Protein AF-A0A7R9YIQ2-F1 (afdb_monomer_lite)

Organism: Diacronema lutheri (NCBI:txid2081491)

Secondary structure (DSSP, 8-state):
--SSTTTSSHHHHHHHHHHHHHHT-SSHHHHHHHHHHHHHHHHHT-S-HHHHHHHHHHHHHTTHHHHHHT---HHHHHHHHHHHHHHHHHHHHHHHHHHHHTT-----SS----SS-TTT-GGGB-TTSSSB-HHHHHHHHHHHHSPBPTTT--BTTTTS-TT-----S------

Sequence (175 aa):
AGERPELRGYPCSLWLLFHTLVANSGTAGEAANALRAVRGYVAHFFSCLVCRAHFLAMVQADKLESNLARGILREEAILWLWQRHNSVNIRLAAEQRAAAAAGAPVDVSHPKELFPSPRACGACLDETRTQWIVPSVLGFLAETYCSRESSDGHFRCARERASAVVAGPAIEPRG

Structure (mmCIF, N/CA/C/O backbone):
data_AF-A0A7R9YIQ2-F1
#
_entry.id   AF-A0A7R9YIQ2-F1
#
loop_
_atom_site.group_PDB
_atom_site.id
_atom_site.type_symbol
_atom_site.label_atom_id
_atom_site.label_alt_id
_atom_site.label_comp_id
_atom_site.label_asym_id
_atom_site.label_entity_id
_atom_site.label_seq_id
_atom_site.pdbx_PDB_ins_code
_atom_site.Cartn_x
_atom_site.Cartn_y
_atom_site.Cartn_z
_atom_site.occupancy
_atom_site.B_iso_or_equiv
_atom_site.auth_seq_id
_atom_site.auth_comp_id
_atom_site.auth_asym_id
_atom_site.auth_atom_id
_atom_site.pdbx_PDB_model_num
ATOM 1 N N . ALA A 1 1 ? -2.780 8.107 -17.000 1.00 44.38 1 ALA A N 1
ATOM 2 C CA . ALA A 1 1 ? -2.397 7.193 -18.099 1.00 44.38 1 ALA A CA 1
ATOM 3 C C . ALA A 1 1 ? -0.885 6.955 -18.059 1.00 44.38 1 ALA A C 1
ATOM 5 O O . ALA A 1 1 ? -0.196 7.746 -17.424 1.00 44.38 1 ALA A O 1
ATOM 6 N N . GLY A 1 2 ? -0.384 5.849 -18.616 1.00 49.19 2 GLY A N 1
ATOM 7 C CA . GLY A 1 2 ? 1.059 5.592 -18.776 1.00 49.19 2 GLY A CA 1
ATOM 8 C C . GLY A 1 2 ? 1.541 5.926 -20.171 1.00 49.19 2 GLY A C 1
ATOM 9 O O . GLY A 1 2 ? 0.711 6.041 -21.067 1.00 49.19 2 GLY A O 1
ATOM 10 N N . GLU A 1 3 ? 2.856 6.066 -20.340 1.00 48.06 3 GLU A N 1
ATOM 11 C CA . GLU A 1 3 ? 3.485 6.306 -21.648 1.00 48.06 3 GLU A CA 1
ATOM 12 C C . GLU A 1 3 ? 3.221 5.174 -22.646 1.00 48.06 3 GLU A C 1
ATOM 14 O O . GLU A 1 3 ? 3.150 5.425 -23.846 1.00 48.06 3 GLU A O 1
ATOM 19 N N . ARG A 1 4 ? 3.004 3.944 -22.159 1.00 51.22 4 ARG A N 1
ATOM 20 C CA . ARG A 1 4 ? 2.470 2.840 -22.964 1.00 51.22 4 ARG A CA 1
ATOM 21 C C . ARG A 1 4 ? 1.244 2.211 -22.283 1.00 51.22 4 ARG A C 1
ATOM 23 O O . ARG A 1 4 ? 1.229 2.136 -21.045 1.00 51.22 4 ARG A O 1
ATOM 30 N N . PRO A 1 5 ? 0.229 1.752 -23.042 1.00 52.53 5 PRO A N 1
ATOM 31 C CA . PRO A 1 5 ? -0.981 1.123 -22.499 1.00 52.53 5 PRO A CA 1
ATOM 32 C C . PRO A 1 5 ? -0.701 -0.033 -21.528 1.00 52.53 5 PRO A C 1
ATOM 34 O O . PRO A 1 5 ? -1.422 -0.205 -20.550 1.00 52.53 5 PRO A O 1
ATOM 37 N N . GLU A 1 6 ? 0.373 -0.785 -21.768 1.00 54.84 6 GLU A N 1
ATOM 38 C CA . GLU A 1 6 ? 0.812 -1.951 -21.000 1.00 54.84 6 GLU A CA 1
ATOM 39 C C . GLU A 1 6 ? 1.608 -1.624 -19.724 1.00 54.84 6 GLU A C 1
ATOM 41 O O . GLU A 1 6 ? 1.741 -2.476 -18.847 1.00 54.84 6 GLU A O 1
ATOM 46 N N . LEU A 1 7 ? 2.133 -0.401 -19.588 1.00 54.75 7 LEU A N 1
ATOM 47 C CA . LEU A 1 7 ? 2.989 -0.008 -18.458 1.00 54.75 7 LEU A CA 1
ATOM 48 C C . LEU A 1 7 ? 2.198 0.516 -17.249 1.00 54.75 7 LEU A C 1
ATOM 50 O O . LEU A 1 7 ? 2.729 0.609 -16.137 1.00 54.75 7 LEU A O 1
ATOM 54 N N . ARG A 1 8 ? 0.917 0.864 -17.446 1.00 64.38 8 ARG A N 1
ATOM 55 C CA . ARG A 1 8 ? -0.003 1.368 -16.409 1.00 64.38 8 ARG A CA 1
ATOM 56 C C . ARG A 1 8 ? -1.421 0.819 -16.629 1.00 64.38 8 ARG A C 1
ATOM 58 O O . ARG A 1 8 ? -1.621 -0.165 -17.323 1.00 64.38 8 ARG A O 1
ATOM 65 N N . GLY A 1 9 ? -2.417 1.417 -15.975 1.00 77.69 9 GLY A N 1
ATOM 66 C CA . GLY A 1 9 ? -3.810 0.975 -16.061 1.00 77.69 9 GLY A CA 1
ATOM 67 C C . GLY A 1 9 ? -4.161 0.043 -14.911 1.00 77.69 9 GLY A C 1
ATOM 68 O O . GLY A 1 9 ? -4.084 0.457 -13.754 1.00 77.69 9 GLY A O 1
ATOM 69 N N . TYR A 1 10 ? -4.513 -1.202 -15.227 1.00 86.25 10 TYR A N 1
ATOM 70 C CA . TYR A 1 10 ? -5.128 -2.143 -14.289 1.00 86.25 10 TYR A CA 1
ATOM 71 C C . TYR A 1 10 ? -4.375 -2.320 -12.949 1.00 86.25 10 TYR A C 1
ATOM 73 O O . TYR A 1 10 ? -5.008 -2.164 -11.901 1.00 86.25 10 TYR A O 1
ATOM 81 N N . PRO A 1 11 ? -3.041 -2.535 -12.905 1.00 88.44 11 PRO A N 1
ATOM 82 C CA . PRO A 1 11 ? -2.328 -2.637 -11.627 1.00 88.44 11 PRO A CA 1
ATOM 83 C C . PRO A 1 11 ? -2.365 -1.350 -10.791 1.00 88.44 11 PRO A C 1
ATOM 85 O O . PRO A 1 11 ? -2.476 -1.403 -9.570 1.00 88.44 11 PRO A O 1
ATOM 88 N N . CYS A 1 12 ? -2.295 -0.182 -11.436 1.00 88.25 12 CYS A N 1
ATOM 89 C CA . CYS A 1 12 ? -2.334 1.107 -10.745 1.00 88.25 12 CYS A CA 1
ATOM 90 C C . CYS A 1 12 ? -3.730 1.391 -10.174 1.00 88.25 12 CYS A C 1
ATOM 92 O O . CYS A 1 12 ? -3.835 1.831 -9.030 1.00 88.25 12 CYS A O 1
ATOM 94 N N . SER A 1 13 ? -4.792 1.097 -10.934 1.00 91.12 13 SER A N 1
ATOM 95 C CA . SER A 1 13 ? -6.170 1.217 -10.442 1.00 91.12 13 SER A CA 1
ATOM 96 C C . SER A 1 13 ? -6.470 0.244 -9.308 1.00 91.12 13 SER A C 1
ATOM 98 O O . SER A 1 13 ? -7.215 0.597 -8.402 1.00 91.12 13 SER A O 1
ATOM 100 N N . LEU A 1 14 ? -5.876 -0.953 -9.316 1.00 94.69 14 LEU A N 1
ATOM 101 C CA . LEU A 1 14 ? -6.038 -1.898 -8.214 1.00 94.69 14 LEU A CA 1
ATOM 102 C C . LEU A 1 14 ? -5.371 -1.412 -6.936 1.00 94.69 14 LEU A C 1
ATOM 104 O O . LEU A 1 14 ? -5.993 -1.480 -5.885 1.00 94.69 14 LEU A O 1
ATOM 108 N N . TRP A 1 15 ? -4.151 -0.874 -7.010 1.00 95.62 15 TRP A N 1
ATOM 109 C CA . TRP A 1 15 ? -3.534 -0.261 -5.834 1.00 95.62 15 TRP A CA 1
ATOM 110 C C . TRP A 1 15 ? -4.399 0.863 -5.270 1.00 95.62 15 TRP A C 1
ATOM 112 O O . TRP A 1 15 ? -4.646 0.877 -4.068 1.00 95.62 15 TRP A O 1
ATOM 122 N N . LEU A 1 16 ? -4.906 1.753 -6.128 1.00 95.00 16 LEU A N 1
ATOM 123 C CA . LEU A 1 16 ? -5.831 2.808 -5.713 1.00 95.00 16 LEU A CA 1
ATOM 124 C C . LEU A 1 16 ? -7.073 2.223 -5.022 1.00 95.00 16 LEU A C 1
ATOM 126 O O . LEU A 1 16 ? -7.390 2.623 -3.907 1.00 95.00 16 LEU A O 1
ATOM 130 N N . LEU A 1 17 ? -7.722 1.232 -5.639 1.00 95.94 17 LEU A N 1
ATOM 131 C CA . LEU A 1 17 ? -8.886 0.553 -5.072 1.00 95.94 17 LEU A CA 1
ATOM 132 C C . LEU A 1 17 ? -8.578 -0.076 -3.708 1.00 95.94 17 LEU A C 1
ATOM 134 O O . LEU A 1 17 ? -9.347 0.101 -2.771 1.00 95.94 17 LEU A O 1
ATOM 138 N N . PHE A 1 18 ? -7.467 -0.798 -3.577 1.00 97.81 18 PHE A N 1
ATOM 139 C CA . PHE A 1 18 ? -7.090 -1.464 -2.331 1.00 97.81 18 PHE A CA 1
ATOM 140 C C . PHE A 1 18 ? -6.829 -0.463 -1.206 1.00 97.81 18 PHE A C 1
ATOM 142 O O . PHE A 1 18 ? -7.326 -0.664 -0.099 1.00 97.81 18 PHE A O 1
ATOM 149 N N . HIS A 1 19 ? -6.119 0.633 -1.493 1.00 97.12 19 HIS A N 1
ATOM 150 C CA . HIS A 1 19 ? -5.912 1.717 -0.527 1.00 97.12 19 HIS A CA 1
ATOM 151 C C . HIS A 1 19 ? -7.240 2.343 -0.102 1.00 97.12 19 HIS A C 1
ATOM 153 O O . HIS A 1 19 ? -7.491 2.476 1.093 1.00 97.12 19 HIS A O 1
ATOM 159 N N . THR A 1 20 ? -8.136 2.635 -1.046 1.00 95.19 20 THR A N 1
ATOM 160 C CA . THR A 1 20 ? -9.476 3.157 -0.743 1.00 95.19 20 THR A CA 1
ATOM 161 C C . THR A 1 20 ? -10.310 2.182 0.095 1.00 95.19 20 THR A C 1
ATOM 163 O O . THR A 1 20 ? -10.946 2.612 1.055 1.00 95.19 20 THR A O 1
ATOM 166 N N . LEU A 1 21 ? -10.301 0.882 -0.216 1.00 95.44 21 LEU A N 1
ATOM 167 C CA . LEU A 1 21 ? -11.056 -0.134 0.532 1.00 95.44 21 LEU A CA 1
ATOM 168 C C . LEU A 1 21 ? -10.590 -0.237 1.985 1.00 95.44 21 LEU A C 1
ATOM 170 O O . LEU A 1 21 ? -11.415 -0.226 2.894 1.00 95.44 21 LEU A O 1
ATOM 174 N N . VAL A 1 22 ? -9.276 -0.310 2.204 1.00 95.50 22 VAL A N 1
ATOM 175 C CA . VAL A 1 22 ? -8.707 -0.404 3.555 1.00 95.50 22 VAL A CA 1
ATOM 176 C C . VAL A 1 22 ? -8.943 0.890 4.333 1.00 95.50 22 VAL A C 1
ATOM 178 O O . VAL A 1 22 ? -9.323 0.844 5.498 1.00 95.50 22 VAL A O 1
ATOM 181 N N . ALA A 1 23 ? -8.788 2.051 3.695 1.00 94.00 23 ALA A N 1
ATOM 182 C CA . ALA A 1 23 ? -8.953 3.337 4.363 1.00 94.00 23 ALA A CA 1
ATOM 183 C C . ALA A 1 23 ? -10.401 3.624 4.800 1.00 94.00 23 ALA A C 1
ATOM 185 O O . ALA A 1 23 ? -10.619 4.331 5.781 1.00 94.00 23 ALA A O 1
ATOM 186 N N . ASN A 1 24 ? -11.394 3.060 4.106 1.00 92.38 24 ASN A N 1
ATOM 187 C CA . ASN A 1 24 ? -12.816 3.267 4.399 1.00 92.38 24 ASN A CA 1
ATOM 188 C C . ASN A 1 24 ? -13.468 2.104 5.171 1.00 92.38 24 ASN A C 1
ATOM 190 O O . ASN A 1 24 ? -14.694 2.058 5.261 1.00 92.38 24 ASN A O 1
ATOM 194 N N . SER A 1 25 ? -12.698 1.173 5.746 1.00 91.19 25 SER A N 1
ATOM 195 C CA . SER A 1 25 ? -13.259 0.181 6.676 1.00 91.19 25 SER A CA 1
ATOM 196 C C . SER A 1 25 ? -13.784 0.864 7.948 1.00 91.19 25 SER A C 1
ATOM 198 O O . SER A 1 25 ? -13.108 1.738 8.486 1.00 91.19 25 SER A O 1
ATOM 200 N N . GLY A 1 26 ? -14.955 0.482 8.457 1.00 83.38 26 GLY A N 1
ATOM 201 C CA . GLY A 1 26 ? -15.546 1.103 9.650 1.00 83.38 26 GLY A CA 1
ATOM 202 C C . GLY A 1 26 ? -14.968 0.575 10.965 1.00 83.38 26 GLY A C 1
ATOM 203 O O . GLY A 1 26 ? -14.761 1.334 11.903 1.00 83.38 26 GLY A O 1
ATOM 204 N N . THR A 1 27 ? -14.657 -0.717 11.029 1.00 87.19 27 THR A N 1
ATOM 205 C CA . THR A 1 27 ? -14.191 -1.418 12.235 1.00 87.19 27 THR A CA 1
ATOM 206 C C . THR A 1 27 ? -12.866 -2.149 12.005 1.00 87.19 27 THR A C 1
ATOM 208 O O . THR A 1 27 ? -12.482 -2.435 10.871 1.00 87.19 27 THR A O 1
ATOM 211 N N . ALA A 1 28 ? -12.183 -2.540 13.088 1.00 88.00 28 ALA A N 1
ATOM 212 C CA . ALA A 1 28 ? -10.985 -3.390 13.030 1.00 88.00 28 ALA A CA 1
ATOM 213 C C . ALA A 1 28 ? -11.229 -4.721 12.284 1.00 88.00 28 ALA A C 1
ATOM 215 O O . ALA A 1 28 ? -10.390 -5.181 11.507 1.00 88.00 28 ALA A O 1
ATOM 216 N N . GLY A 1 29 ? -12.407 -5.327 12.477 1.00 92.31 29 GLY A N 1
ATOM 217 C CA . GLY A 1 29 ? -12.802 -6.546 11.767 1.00 92.31 29 GLY A CA 1
ATOM 218 C C . GLY A 1 29 ? -12.960 -6.321 10.261 1.00 92.31 29 GLY A C 1
ATOM 219 O O . GLY A 1 29 ? -12.499 -7.134 9.459 1.00 92.31 29 GLY A O 1
ATOM 220 N N . GLU A 1 30 ? -13.550 -5.194 9.864 1.00 94.06 30 GLU A N 1
ATOM 221 C CA . GLU A 1 30 ? -13.669 -4.809 8.454 1.00 94.06 30 GLU A CA 1
ATOM 222 C C . GLU A 1 30 ? -12.311 -4.480 7.831 1.00 94.06 30 GLU A C 1
ATOM 224 O O . GLU A 1 30 ? -12.058 -4.905 6.707 1.00 94.06 30 GLU A O 1
ATOM 229 N N . ALA A 1 31 ? -11.409 -3.810 8.556 1.00 93.56 31 ALA A N 1
ATOM 230 C CA . ALA A 1 31 ? -10.046 -3.536 8.095 1.00 93.56 31 ALA A CA 1
ATOM 231 C C . ALA A 1 31 ? -9.277 -4.841 7.831 1.00 93.56 31 ALA A C 1
ATOM 233 O O . ALA A 1 31 ? -8.644 -5.015 6.785 1.00 93.56 31 ALA A O 1
ATOM 234 N N . ALA A 1 32 ? -9.397 -5.806 8.749 1.00 95.81 32 ALA A N 1
ATOM 235 C CA . ALA A 1 32 ? -8.811 -7.127 8.579 1.00 95.81 32 ALA A CA 1
ATOM 236 C C . ALA A 1 32 ? -9.394 -7.858 7.364 1.00 95.81 32 ALA A C 1
ATOM 238 O O . ALA A 1 32 ? -8.654 -8.433 6.563 1.00 95.81 32 ALA A O 1
ATOM 239 N N . ASN A 1 33 ? -10.715 -7.816 7.189 1.00 97.19 33 ASN A N 1
ATOM 240 C CA . ASN A 1 33 ? -11.376 -8.434 6.044 1.00 97.19 33 ASN A CA 1
ATOM 241 C C . ASN A 1 33 ? -11.008 -7.754 4.721 1.00 97.19 33 ASN A C 1
ATOM 243 O O . ASN A 1 33 ? -10.823 -8.455 3.728 1.00 97.19 33 ASN A O 1
ATOM 247 N N . ALA A 1 34 ? -10.816 -6.434 4.705 1.00 97.25 34 ALA A N 1
ATOM 248 C CA . ALA A 1 34 ? -10.333 -5.708 3.537 1.00 97.25 34 ALA A CA 1
ATOM 249 C C . ALA A 1 34 ? -8.937 -6.200 3.122 1.00 97.25 34 ALA A C 1
ATOM 251 O O . ALA A 1 34 ? -8.739 -6.558 1.962 1.00 97.25 34 ALA A O 1
ATOM 252 N N . LEU A 1 35 ? -7.989 -6.331 4.058 1.00 97.81 35 LEU A N 1
ATOM 253 C CA . LEU A 1 35 ? -6.658 -6.870 3.748 1.00 97.81 35 LEU A CA 1
ATOM 254 C C . LEU A 1 35 ? -6.693 -8.341 3.302 1.00 97.81 35 LEU A C 1
ATOM 256 O O . LEU A 1 35 ? -5.969 -8.713 2.373 1.00 97.81 35 LEU A O 1
ATOM 260 N N . ARG A 1 36 ? -7.569 -9.174 3.882 1.00 97.94 36 ARG A N 1
ATOM 261 C CA . ARG A 1 36 ? -7.797 -10.546 3.385 1.00 97.94 36 ARG A CA 1
ATOM 262 C C . ARG A 1 36 ? -8.361 -10.553 1.971 1.00 97.94 36 ARG A C 1
ATOM 264 O O . ARG A 1 36 ? -7.920 -11.361 1.158 1.00 97.94 36 ARG A O 1
ATOM 271 N N . ALA A 1 37 ? -9.293 -9.655 1.660 1.00 98.19 37 ALA A N 1
ATOM 272 C CA . ALA A 1 37 ? -9.865 -9.529 0.325 1.00 98.19 37 ALA A CA 1
ATOM 273 C C . ALA A 1 37 ? -8.806 -9.096 -0.697 1.00 98.19 37 ALA A C 1
ATOM 275 O O . ALA A 1 37 ? -8.718 -9.699 -1.764 1.00 98.19 37 ALA A O 1
ATOM 276 N N . VAL A 1 38 ? -7.940 -8.135 -0.352 1.00 98.12 38 VAL A N 1
ATOM 277 C CA . VAL A 1 38 ? -6.787 -7.741 -1.182 1.00 98.12 38 VAL A CA 1
ATOM 278 C C . VAL A 1 38 ? -5.881 -8.946 -1.445 1.00 98.12 38 VAL A C 1
ATOM 280 O O . VAL A 1 38 ? -5.586 -9.262 -2.599 1.00 98.12 38 VAL A O 1
ATOM 283 N N . ARG A 1 39 ? -5.482 -9.669 -0.390 1.00 98.00 39 ARG A N 1
ATOM 284 C CA . ARG A 1 39 ? -4.661 -10.883 -0.511 1.00 98.00 39 ARG A CA 1
ATOM 285 C C . ARG A 1 39 ? -5.325 -11.934 -1.400 1.00 98.00 39 ARG A C 1
ATOM 287 O O . ARG A 1 39 ? -4.669 -12.464 -2.295 1.00 98.00 39 ARG A O 1
ATOM 294 N N . GLY A 1 40 ? -6.599 -12.233 -1.158 1.00 98.12 40 GLY A N 1
ATOM 295 C CA . GLY A 1 40 ? -7.370 -13.214 -1.919 1.00 98.12 40 GLY A CA 1
ATOM 296 C C . GLY A 1 40 ? -7.494 -12.822 -3.388 1.00 98.12 40 GLY A C 1
ATOM 297 O O . GLY A 1 40 ? -7.250 -13.642 -4.271 1.00 98.12 40 GLY A O 1
ATOM 298 N N . TYR A 1 41 ? -7.770 -11.548 -3.666 1.00 98.38 41 TYR A N 1
ATOM 299 C CA . TYR A 1 41 ? -7.831 -11.048 -5.032 1.00 98.38 41 TYR A CA 1
ATOM 300 C C . TYR A 1 41 ? -6.503 -11.246 -5.763 1.00 98.38 41 TYR A C 1
ATOM 302 O O . TYR A 1 41 ? -6.470 -11.803 -6.861 1.00 98.38 41 TYR A O 1
ATOM 310 N N . VAL A 1 42 ? -5.390 -10.847 -5.138 1.00 97.56 42 VAL A N 1
ATOM 311 C CA . VAL A 1 42 ? -4.061 -11.015 -5.736 1.00 97.56 42 VAL A CA 1
ATOM 312 C C . VAL A 1 42 ? -3.730 -12.492 -5.946 1.00 97.56 42 VAL A C 1
ATOM 314 O O . VAL A 1 42 ? -3.207 -12.853 -6.999 1.00 97.56 42 VAL A O 1
ATOM 317 N N . ALA A 1 43 ? -4.074 -13.360 -4.994 1.00 97.50 43 ALA A N 1
ATOM 318 C CA . ALA A 1 43 ? -3.820 -14.794 -5.088 1.00 97.50 43 ALA A CA 1
ATOM 319 C C . ALA A 1 43 ? -4.565 -15.468 -6.252 1.00 97.50 43 ALA A C 1
ATOM 321 O O . ALA A 1 43 ? -4.004 -16.349 -6.905 1.00 97.50 43 ALA A O 1
ATOM 322 N N . HIS A 1 44 ? -5.802 -15.051 -6.527 1.00 97.44 44 HIS A N 1
ATOM 323 C CA . HIS A 1 44 ? -6.697 -15.802 -7.409 1.00 97.44 44 HIS A CA 1
ATOM 324 C C . HIS A 1 44 ? -6.993 -15.121 -8.749 1.00 97.44 44 HIS A C 1
ATOM 326 O O . HIS A 1 44 ? -7.211 -15.822 -9.733 1.00 97.44 44 HIS A O 1
ATOM 332 N N . PHE A 1 45 ? -6.954 -13.789 -8.824 1.00 96.56 45 PHE A N 1
ATOM 333 C CA . PHE A 1 45 ? -7.433 -13.036 -9.993 1.00 96.56 45 PHE A CA 1
ATOM 334 C C . PHE A 1 45 ? -6.387 -12.112 -10.621 1.00 96.56 45 PHE A C 1
ATOM 336 O O . PHE A 1 45 ? -6.560 -11.665 -11.756 1.00 96.56 45 PHE A O 1
ATOM 343 N N . PHE A 1 46 ? -5.286 -11.810 -9.929 1.00 94.44 46 PHE A N 1
ATOM 344 C CA . PHE A 1 46 ? -4.271 -10.923 -10.489 1.00 94.44 46 PHE A CA 1
ATOM 345 C C . PHE A 1 46 ? -3.428 -11.632 -11.557 1.00 94.44 46 PHE A C 1
ATOM 347 O O . PHE A 1 46 ? -2.793 -12.655 -11.300 1.00 94.44 46 PHE A O 1
ATOM 354 N N . SER A 1 47 ? -3.430 -11.072 -12.769 1.00 91.31 47 SER A N 1
ATOM 355 C CA . SER A 1 47 ? -2.918 -11.718 -13.984 1.00 91.31 47 SER A CA 1
ATOM 356 C C . SER A 1 47 ? -1.393 -11.823 -14.045 1.00 91.31 47 SER A C 1
ATOM 358 O O . SER A 1 47 ? -0.862 -12.774 -14.616 1.00 91.31 47 SER A O 1
ATOM 360 N N . CYS A 1 48 ? -0.665 -10.878 -13.443 1.00 92.88 48 CYS A N 1
ATOM 361 C CA . CYS A 1 48 ? 0.795 -10.919 -13.421 1.00 92.88 48 CYS A CA 1
ATOM 362 C C . CYS A 1 48 ? 1.296 -11.971 -12.416 1.00 92.88 48 CYS A C 1
ATOM 364 O O . CYS A 1 48 ? 1.390 -11.702 -11.216 1.00 92.88 48 CYS A O 1
ATOM 366 N N . LEU A 1 49 ? 1.665 -13.159 -12.907 1.00 93.88 49 LEU A N 1
ATOM 367 C CA . LEU A 1 49 ? 2.073 -14.298 -12.071 1.00 93.88 49 LEU A CA 1
ATOM 368 C C . LEU A 1 49 ? 3.307 -13.997 -11.206 1.00 93.88 49 LEU A C 1
ATOM 370 O O . LEU A 1 49 ? 3.319 -14.341 -10.025 1.00 93.88 49 LEU A O 1
ATOM 374 N N . VAL A 1 50 ? 4.314 -13.318 -11.766 1.00 93.38 50 VAL A N 1
ATOM 375 C CA . VAL A 1 50 ? 5.525 -12.923 -11.024 1.00 93.38 50 VAL A CA 1
ATOM 376 C C . VAL A 1 50 ? 5.213 -11.866 -9.962 1.00 93.38 50 VAL A C 1
ATOM 378 O O . VAL A 1 50 ? 5.635 -11.990 -8.814 1.00 93.38 50 VAL A O 1
ATOM 381 N N . CYS A 1 51 ? 4.386 -10.873 -10.296 1.00 92.94 51 CYS A N 1
ATOM 382 C CA . CYS A 1 51 ? 3.946 -9.851 -9.352 1.00 92.94 51 CYS A CA 1
ATOM 383 C C . CYS A 1 51 ? 3.158 -10.473 -8.192 1.00 92.94 51 CYS A C 1
ATOM 385 O O . CYS A 1 51 ? 3.372 -10.123 -7.031 1.00 92.94 51 CYS A O 1
ATOM 387 N N . ARG A 1 52 ? 2.272 -11.426 -8.507 1.00 95.88 52 ARG A N 1
ATOM 388 C CA . ARG A 1 52 ? 1.508 -12.204 -7.532 1.00 95.88 52 ARG A CA 1
ATOM 389 C C . ARG A 1 52 ? 2.428 -12.994 -6.609 1.00 95.88 52 ARG A C 1
ATOM 391 O O . ARG A 1 52 ? 2.257 -12.915 -5.398 1.00 95.88 52 ARG A O 1
ATOM 398 N N . ALA A 1 53 ? 3.402 -13.724 -7.153 1.00 96.94 53 ALA A N 1
ATOM 399 C CA . ALA A 1 53 ? 4.353 -14.496 -6.354 1.00 96.94 53 ALA A CA 1
ATOM 400 C C . ALA A 1 53 ? 5.117 -13.598 -5.369 1.00 96.94 53 ALA A C 1
ATOM 402 O O . ALA A 1 53 ? 5.168 -13.889 -4.176 1.00 96.94 53 ALA A O 1
ATOM 403 N N . HIS A 1 54 ? 5.616 -12.455 -5.844 1.00 95.94 54 HIS A N 1
ATOM 404 C CA . HIS A 1 54 ? 6.271 -11.464 -4.995 1.00 95.94 54 HIS A CA 1
ATOM 405 C C . HIS A 1 54 ? 5.355 -10.908 -3.895 1.00 95.94 54 HIS A C 1
ATOM 407 O O . HIS A 1 54 ? 5.775 -10.805 -2.743 1.00 95.94 54 HIS A O 1
ATOM 413 N N . PHE A 1 55 ? 4.111 -10.553 -4.226 1.00 96.12 55 PHE A N 1
ATOM 414 C CA . PHE A 1 55 ? 3.158 -10.036 -3.244 1.00 96.12 55 PHE A CA 1
ATOM 415 C C . PHE A 1 55 ? 2.833 -11.079 -2.168 1.00 96.12 55 PHE A C 1
ATOM 417 O O . PHE A 1 55 ? 2.856 -10.768 -0.980 1.00 96.12 55 PHE A O 1
ATOM 424 N N . LEU A 1 56 ? 2.584 -12.330 -2.561 1.00 97.38 56 LEU A N 1
ATOM 425 C CA . LEU A 1 56 ? 2.273 -13.403 -1.616 1.00 97.38 56 LEU A CA 1
ATOM 426 C C . LEU A 1 56 ? 3.469 -13.766 -0.730 1.00 97.38 56 LEU A C 1
ATOM 428 O O . LEU A 1 56 ? 3.275 -14.018 0.456 1.00 97.38 56 LEU A O 1
ATOM 432 N N . ALA A 1 57 ? 4.692 -13.744 -1.264 1.00 97.19 57 ALA A N 1
ATOM 433 C CA . ALA A 1 57 ? 5.900 -13.937 -0.465 1.00 97.19 57 ALA A CA 1
ATOM 434 C C . ALA A 1 57 ? 6.044 -12.848 0.611 1.00 97.19 57 ALA A C 1
ATOM 436 O O . ALA A 1 57 ? 6.314 -13.153 1.770 1.00 97.19 57 ALA A O 1
ATOM 437 N N . MET A 1 58 ? 5.783 -11.590 0.249 1.00 95.75 58 MET A N 1
ATOM 438 C CA . MET A 1 58 ? 5.792 -10.463 1.183 1.00 95.75 58 MET A CA 1
ATOM 439 C C . MET A 1 58 ? 4.704 -10.591 2.263 1.00 95.75 58 MET A C 1
ATOM 441 O O . MET A 1 58 ? 4.994 -10.429 3.444 1.00 95.75 58 MET A O 1
ATOM 445 N N . VAL A 1 59 ? 3.478 -10.963 1.883 1.00 94.94 59 VAL A N 1
ATOM 446 C CA . VAL A 1 59 ? 2.375 -11.242 2.824 1.00 94.94 59 VAL A CA 1
ATOM 447 C C . VAL A 1 59 ? 2.745 -12.338 3.830 1.00 94.94 59 VAL A C 1
ATOM 449 O O . VAL A 1 59 ? 2.418 -12.225 5.013 1.00 94.94 59 VAL A O 1
ATOM 452 N N . GLN A 1 60 ? 3.418 -13.396 3.368 1.00 96.06 60 GLN A N 1
ATOM 453 C CA . GLN A 1 60 ? 3.874 -14.488 4.230 1.00 96.06 60 GLN A CA 1
ATOM 454 C C . GLN A 1 60 ? 4.991 -14.048 5.178 1.00 96.06 60 GLN A C 1
ATOM 456 O O . GLN A 1 60 ? 4.922 -14.340 6.371 1.00 96.06 60 GLN A O 1
ATOM 461 N N . ALA A 1 61 ? 5.986 -13.311 4.676 1.00 95.94 61 ALA A N 1
ATOM 462 C CA . ALA A 1 61 ? 7.091 -12.795 5.485 1.00 95.94 61 ALA A CA 1
ATOM 463 C C . ALA A 1 61 ? 6.599 -11.899 6.635 1.00 95.94 61 ALA A C 1
ATOM 465 O O . ALA A 1 61 ? 7.100 -11.992 7.755 1.00 95.94 61 ALA A O 1
ATOM 466 N N . ASP A 1 62 ? 5.557 -11.106 6.387 1.00 94.06 62 ASP A N 1
ATOM 467 C CA . ASP A 1 62 ? 4.936 -10.243 7.395 1.00 94.06 62 ASP A CA 1
ATOM 468 C C . ASP A 1 62 ? 4.055 -10.986 8.402 1.00 94.06 62 ASP A C 1
ATOM 470 O O . ASP A 1 62 ? 3.588 -10.383 9.372 1.00 94.06 62 ASP A O 1
ATOM 474 N N . LYS A 1 63 ? 3.784 -12.277 8.168 1.00 94.56 63 LYS A N 1
ATOM 475 C CA . LYS A 1 63 ? 2.811 -13.074 8.928 1.00 94.56 63 LYS A CA 1
ATOM 476 C C . LYS A 1 63 ? 1.445 -12.386 8.989 1.00 94.56 63 LYS A C 1
ATOM 478 O O . LYS A 1 63 ? 0.798 -12.378 10.038 1.00 94.56 63 LYS A O 1
ATOM 483 N N . LEU A 1 64 ? 1.006 -11.807 7.865 1.00 93.88 64 LEU A N 1
ATOM 484 C CA . LEU A 1 64 ? -0.194 -10.969 7.816 1.00 93.88 64 LEU A CA 1
ATOM 485 C C . LEU A 1 64 ? -1.397 -11.664 8.461 1.00 93.88 64 LEU A C 1
ATOM 487 O O . LEU A 1 64 ? -2.004 -11.092 9.353 1.00 93.88 64 LEU A O 1
ATOM 491 N N . GLU A 1 65 ? -1.705 -12.909 8.093 1.00 92.88 65 GLU A N 1
ATOM 492 C CA . GLU A 1 65 ? -2.869 -13.620 8.650 1.00 92.88 65 GLU A CA 1
ATOM 493 C C . GLU A 1 65 ? -2.806 -13.782 10.173 1.00 92.88 65 GLU A C 1
ATOM 495 O O . GLU A 1 65 ? -3.811 -13.580 10.853 1.00 92.88 65 GLU A O 1
ATOM 500 N N . SER A 1 66 ? -1.627 -14.077 10.728 1.00 92.81 66 SER A N 1
ATOM 501 C CA . SER A 1 66 ? -1.433 -14.138 12.180 1.00 92.81 66 SER A CA 1
ATOM 502 C C . SER A 1 66 ? -1.635 -12.776 12.844 1.00 92.81 66 SER A C 1
ATOM 504 O O . SER A 1 66 ? -2.118 -12.713 13.970 1.00 92.81 66 SER A O 1
ATOM 506 N N . ASN A 1 67 ? -1.266 -11.682 12.176 1.00 90.19 67 ASN A N 1
ATOM 507 C CA . ASN A 1 67 ? -1.478 -10.325 12.686 1.00 90.19 67 ASN A CA 1
ATOM 508 C C . ASN A 1 67 ? -2.965 -9.962 12.631 1.00 90.19 67 ASN A C 1
ATOM 510 O O . ASN A 1 67 ? -3.529 -9.531 13.630 1.00 90.19 67 ASN A O 1
ATOM 514 N N . LEU A 1 68 ? -3.626 -10.245 11.506 1.00 92.88 68 LEU A N 1
ATOM 515 C CA . LEU A 1 68 ? -5.059 -10.024 11.322 1.00 92.88 68 LEU A CA 1
ATOM 516 C C . LEU A 1 68 ? -5.911 -10.831 12.309 1.00 92.88 68 LEU A C 1
ATOM 518 O O . LEU A 1 68 ? -6.956 -10.357 12.744 1.00 92.88 68 LEU A O 1
ATOM 522 N N . ALA A 1 69 ? -5.488 -12.044 12.671 1.00 91.62 69 ALA A N 1
ATOM 523 C CA . ALA A 1 69 ? -6.173 -12.876 13.661 1.00 91.62 69 ALA A CA 1
ATOM 524 C C . ALA A 1 69 ? -6.062 -12.330 15.097 1.00 91.62 69 ALA A C 1
ATOM 526 O O . ALA A 1 69 ? -6.941 -12.590 15.913 1.00 91.62 69 ALA A O 1
ATOM 527 N N . ARG A 1 70 ? -5.010 -11.561 15.404 1.00 90.69 70 ARG A N 1
ATOM 528 C CA . ARG A 1 70 ? -4.813 -10.914 16.715 1.00 90.69 70 ARG A CA 1
ATOM 529 C C . ARG A 1 70 ? -5.549 -9.577 16.848 1.00 90.69 70 ARG A C 1
ATOM 531 O O . ARG A 1 70 ? -5.549 -9.002 17.931 1.00 90.69 70 ARG A O 1
ATOM 538 N N . GLY A 1 71 ? -6.188 -9.120 15.773 1.00 88.38 71 GLY A N 1
ATOM 539 C CA . GLY A 1 71 ? -6.769 -7.788 15.665 1.00 88.38 71 GLY A CA 1
ATOM 540 C C . GLY A 1 71 ? -5.762 -6.799 15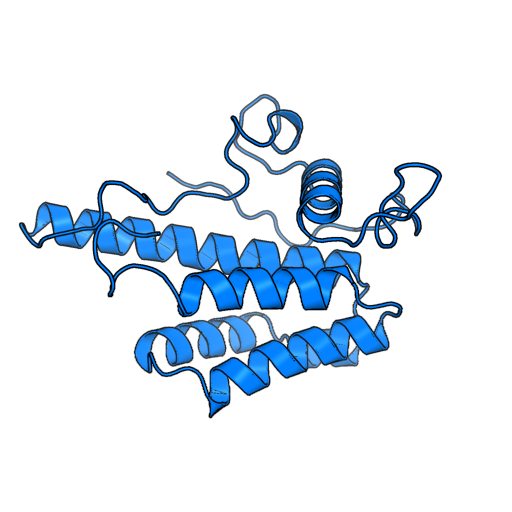.086 1.00 88.38 71 GLY A C 1
ATOM 541 O O . GLY A 1 71 ? -4.608 -6.754 15.505 1.00 88.38 71 GLY A O 1
ATOM 542 N N . ILE A 1 72 ? -6.216 -6.026 14.102 1.00 90.31 72 ILE A N 1
ATOM 543 C CA . ILE A 1 72 ? -5.474 -4.916 13.505 1.00 90.31 72 ILE A CA 1
ATOM 544 C C . ILE A 1 72 ? -6.356 -3.674 13.574 1.00 90.31 72 ILE A C 1
ATOM 546 O O . ILE A 1 72 ? -7.552 -3.743 13.272 1.00 90.31 72 ILE A O 1
ATOM 550 N N . LEU A 1 73 ? -5.789 -2.546 13.986 1.00 90.75 73 LEU A N 1
ATOM 551 C CA . LEU A 1 73 ? -6.474 -1.265 13.881 1.00 90.75 73 LEU A CA 1
ATOM 552 C C . LEU A 1 73 ? -6.555 -0.852 12.411 1.00 90.75 73 LEU A C 1
ATOM 554 O O . LEU A 1 73 ? -5.732 -1.240 11.579 1.00 90.75 73 LEU A O 1
ATOM 558 N N . ARG A 1 74 ? -7.546 -0.035 12.067 1.00 90.75 74 ARG A N 1
ATOM 559 C CA . ARG A 1 74 ? -7.692 0.451 10.691 1.00 90.75 74 ARG A CA 1
ATOM 560 C C . ARG A 1 74 ? -6.454 1.224 10.241 1.00 90.75 74 ARG A C 1
ATOM 562 O O . ARG A 1 74 ? -5.974 1.030 9.131 1.00 90.75 74 ARG A O 1
ATOM 569 N N . GLU A 1 75 ? -5.918 2.068 11.108 1.00 91.31 75 GLU A N 1
ATOM 570 C CA . GLU A 1 75 ? -4.743 2.897 10.853 1.00 91.31 75 GLU A CA 1
ATOM 571 C C . GLU A 1 75 ? -3.506 2.032 10.582 1.00 91.31 75 GLU A C 1
ATOM 573 O O . GLU A 1 75 ? -2.739 2.301 9.658 1.00 91.31 75 GLU A O 1
ATOM 578 N N . GLU A 1 76 ? -3.352 0.939 11.332 1.00 93.44 76 GLU A N 1
ATOM 579 C CA . GLU A 1 76 ? -2.296 -0.050 11.114 1.00 93.44 76 GLU A CA 1
ATOM 580 C C . GLU A 1 76 ? -2.474 -0.774 9.776 1.00 93.44 76 GLU A C 1
ATOM 582 O O . GLU A 1 76 ? -1.493 -1.013 9.076 1.00 93.44 76 GLU A O 1
ATOM 587 N N . ALA A 1 77 ? -3.711 -1.090 9.381 1.00 95.31 77 ALA A N 1
ATOM 588 C CA . ALA A 1 77 ? -3.998 -1.707 8.089 1.00 95.31 77 ALA A CA 1
ATOM 589 C C . ALA A 1 77 ? -3.676 -0.765 6.914 1.00 95.31 77 ALA A C 1
ATOM 591 O O . ALA A 1 77 ? -3.056 -1.195 5.934 1.00 95.31 77 ALA A O 1
ATOM 592 N N . ILE A 1 78 ? -4.041 0.520 7.029 1.00 95.69 78 ILE A N 1
ATOM 593 C CA . ILE A 1 78 ? -3.694 1.578 6.065 1.00 95.69 78 ILE A CA 1
ATOM 594 C C . ILE A 1 78 ? -2.171 1.666 5.921 1.00 95.69 78 ILE A C 1
ATOM 596 O O . ILE A 1 78 ? -1.637 1.593 4.810 1.00 95.69 78 ILE A O 1
ATOM 600 N N . LEU A 1 79 ? -1.461 1.777 7.047 1.00 96.12 79 LEU A N 1
ATOM 601 C CA . LEU A 1 79 ? -0.005 1.890 7.063 1.00 96.12 79 LEU A CA 1
ATOM 602 C C . LEU A 1 79 ? 0.675 0.623 6.547 1.00 96.12 79 LEU A C 1
ATOM 604 O O . LEU A 1 79 ? 1.649 0.732 5.806 1.00 96.12 79 LEU A O 1
ATOM 608 N N . TRP A 1 80 ? 0.164 -0.566 6.869 1.00 96.69 80 TRP A N 1
ATOM 609 C CA . TRP A 1 80 ? 0.712 -1.823 6.362 1.00 96.69 80 TRP A CA 1
ATOM 610 C C . TRP A 1 80 ? 0.660 -1.856 4.833 1.00 96.69 80 TRP A C 1
ATOM 612 O O . TRP A 1 80 ? 1.680 -2.106 4.186 1.00 96.69 80 TRP A O 1
ATOM 622 N N . LEU A 1 81 ? -0.492 -1.535 4.232 1.00 97.75 81 LEU A N 1
ATOM 623 C CA . LEU A 1 81 ? -0.628 -1.550 2.776 1.00 97.75 81 LEU A CA 1
ATOM 624 C C . LEU A 1 81 ? 0.273 -0.496 2.118 1.00 97.75 81 LEU A C 1
ATOM 626 O O . LEU A 1 81 ? 0.891 -0.767 1.086 1.00 97.75 81 LEU A O 1
ATOM 630 N N . TRP A 1 82 ? 0.388 0.688 2.724 1.00 97.88 82 TRP A N 1
ATOM 631 C CA . TRP A 1 82 ? 1.297 1.749 2.283 1.00 97.88 82 TRP A CA 1
ATOM 632 C C . TRP A 1 82 ? 2.766 1.306 2.317 1.00 97.88 82 TRP A C 1
ATOM 634 O O . TRP A 1 82 ? 3.464 1.408 1.305 1.00 97.88 82 TRP A O 1
ATOM 644 N N . GLN A 1 83 ? 3.215 0.731 3.433 1.00 96.69 83 GLN A N 1
ATOM 645 C CA . GLN A 1 83 ? 4.568 0.197 3.601 1.00 96.69 83 GLN A CA 1
ATOM 646 C C . GLN A 1 83 ? 4.899 -0.852 2.536 1.00 96.69 83 GLN A C 1
ATOM 648 O O . GLN A 1 83 ? 5.961 -0.797 1.909 1.00 96.69 83 GLN A O 1
ATOM 653 N N . ARG A 1 84 ? 3.979 -1.789 2.279 1.00 97.00 84 ARG A N 1
ATOM 654 C CA . ARG A 1 84 ? 4.187 -2.832 1.266 1.00 97.00 84 ARG A CA 1
ATOM 655 C C . ARG A 1 84 ? 4.190 -2.289 -0.151 1.00 97.00 84 ARG A C 1
ATOM 657 O O . ARG A 1 84 ? 5.001 -2.731 -0.963 1.00 97.00 84 ARG A O 1
ATOM 664 N N . HIS A 1 85 ? 3.349 -1.304 -0.449 1.00 96.62 85 HIS A N 1
ATOM 665 C CA . HIS A 1 85 ? 3.380 -0.651 -1.752 1.00 96.62 85 HIS A CA 1
ATOM 666 C C . HIS A 1 85 ? 4.718 0.075 -1.978 1.00 96.62 85 HIS A C 1
ATOM 668 O O . HIS A 1 85 ? 5.321 -0.073 -3.039 1.00 96.62 85 HIS A O 1
ATOM 674 N N . ASN A 1 86 ? 5.254 0.757 -0.962 1.00 96.19 86 ASN A N 1
ATOM 675 C CA . ASN A 1 86 ? 6.578 1.379 -1.044 1.00 96.19 86 ASN A CA 1
ATOM 676 C C . ASN A 1 86 ? 7.716 0.361 -1.192 1.00 96.19 86 ASN A C 1
ATOM 678 O O . ASN A 1 86 ? 8.634 0.593 -1.976 1.00 96.19 86 ASN A O 1
ATOM 682 N N . SER A 1 87 ? 7.642 -0.794 -0.525 1.00 95.00 87 SER A N 1
ATOM 683 C CA . SER A 1 87 ? 8.601 -1.890 -0.734 1.00 95.00 87 SER A CA 1
ATOM 684 C C . SER A 1 87 ? 8.598 -2.385 -2.188 1.00 95.00 87 SER A C 1
ATOM 686 O O . SER A 1 87 ? 9.658 -2.589 -2.785 1.00 95.00 87 SER A O 1
ATOM 688 N N . VAL A 1 88 ? 7.413 -2.500 -2.801 1.00 94.44 88 VAL A N 1
ATOM 689 C CA . VAL A 1 88 ? 7.284 -2.816 -4.231 1.00 94.44 88 VAL A CA 1
ATOM 690 C C . VAL A 1 88 ? 7.896 -1.713 -5.094 1.00 94.44 88 VAL A C 1
ATOM 692 O O . VAL A 1 88 ? 8.626 -2.035 -6.029 1.00 94.44 88 VAL A O 1
ATOM 695 N N . ASN A 1 89 ? 7.660 -0.436 -4.780 1.00 93.56 89 ASN A N 1
ATOM 696 C CA . ASN A 1 89 ? 8.240 0.678 -5.535 1.00 93.56 89 ASN A CA 1
ATOM 697 C C . ASN A 1 89 ? 9.772 0.667 -5.493 1.00 93.56 89 ASN A C 1
ATOM 699 O O . ASN A 1 89 ? 10.386 0.806 -6.546 1.00 93.56 89 ASN A O 1
ATOM 703 N N . ILE A 1 90 ? 10.386 0.425 -4.328 1.00 93.44 90 ILE A N 1
ATOM 704 C CA . ILE A 1 90 ? 11.849 0.308 -4.191 1.00 93.44 90 ILE A CA 1
ATOM 705 C C . ILE A 1 90 ? 12.388 -0.793 -5.110 1.00 93.44 90 ILE A C 1
ATOM 707 O O . ILE A 1 90 ? 13.3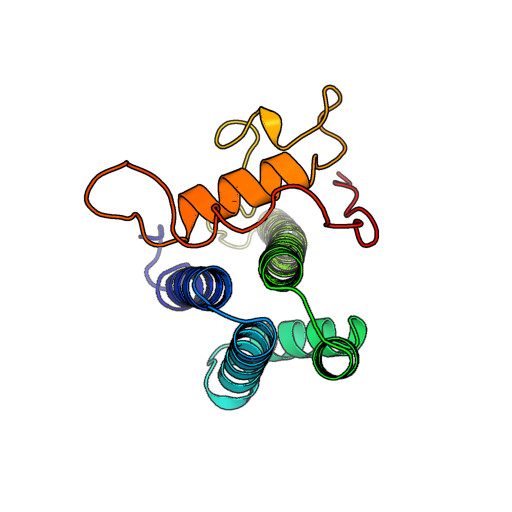04 -0.554 -5.899 1.00 93.44 90 ILE A O 1
ATOM 711 N N . ARG A 1 91 ? 11.802 -1.996 -5.044 1.00 94.12 91 ARG A N 1
ATOM 712 C CA . ARG A 1 91 ? 12.252 -3.123 -5.871 1.00 94.12 91 ARG A CA 1
ATOM 713 C C . ARG A 1 91 ? 12.111 -2.809 -7.359 1.00 94.12 91 ARG A C 1
ATOM 715 O O . ARG A 1 91 ? 13.062 -2.987 -8.112 1.00 94.12 91 ARG A O 1
ATOM 722 N N . LEU A 1 92 ? 10.943 -2.319 -7.779 1.00 91.56 92 LEU A N 1
ATOM 723 C CA . LEU A 1 92 ? 10.688 -2.008 -9.184 1.00 91.56 92 LEU A CA 1
ATOM 724 C C . LEU A 1 92 ? 11.578 -0.863 -9.694 1.00 91.56 92 LEU A C 1
ATOM 726 O O . LEU A 1 92 ? 11.972 -0.892 -10.855 1.00 91.56 92 LEU A O 1
ATOM 730 N N . ALA A 1 93 ? 11.940 0.108 -8.850 1.00 91.44 93 ALA A N 1
ATOM 731 C CA . ALA A 1 93 ? 12.911 1.145 -9.202 1.00 91.44 93 ALA A CA 1
ATOM 732 C C . ALA A 1 93 ? 14.292 0.541 -9.491 1.00 91.44 93 ALA A C 1
ATOM 734 O O . ALA A 1 93 ? 14.933 0.894 -10.480 1.00 91.44 93 ALA A O 1
ATOM 735 N N . ALA A 1 94 ? 14.744 -0.399 -8.656 1.00 91.62 94 ALA A N 1
ATOM 736 C CA . ALA A 1 94 ? 16.002 -1.108 -8.870 1.00 91.62 94 ALA A CA 1
ATOM 737 C C . ALA A 1 94 ? 15.970 -1.962 -10.151 1.00 91.62 94 ALA A C 1
ATOM 739 O O . ALA A 1 94 ? 16.908 -1.898 -10.945 1.00 91.62 94 ALA A O 1
ATOM 740 N N . GLU A 1 95 ? 14.878 -2.692 -10.398 1.00 90.25 95 GLU A N 1
ATOM 741 C CA . GLU A 1 95 ? 14.672 -3.464 -11.634 1.00 90.25 95 GLU A CA 1
ATOM 742 C C . GLU A 1 95 ? 14.692 -2.559 -12.879 1.00 90.25 95 GLU A C 1
ATOM 744 O O . GLU A 1 95 ? 15.364 -2.875 -13.859 1.00 90.25 95 GLU A O 1
ATOM 749 N N . GLN A 1 96 ? 14.020 -1.401 -12.833 1.00 88.94 96 GLN A N 1
ATOM 750 C CA . GLN A 1 96 ? 14.038 -0.416 -13.920 1.00 88.94 96 GLN A CA 1
ATOM 751 C C . GLN A 1 96 ? 15.447 0.136 -14.168 1.00 88.94 96 GLN A C 1
ATOM 753 O O . GLN A 1 96 ? 15.875 0.213 -15.316 1.00 88.94 96 GLN A O 1
ATOM 758 N N . ARG A 1 97 ? 16.200 0.483 -13.117 1.00 90.31 97 ARG A N 1
ATOM 759 C CA . ARG A 1 97 ? 17.590 0.953 -13.258 1.00 90.31 97 ARG A CA 1
ATOM 760 C C . ARG A 1 97 ? 18.489 -0.116 -13.875 1.00 90.31 97 ARG A C 1
ATOM 762 O O . ARG A 1 97 ? 19.269 0.197 -14.769 1.00 90.31 97 ARG A O 1
ATOM 769 N N . ALA A 1 98 ? 18.355 -1.369 -13.441 1.00 91.38 98 ALA A N 1
ATOM 770 C CA . ALA A 1 98 ? 19.113 -2.488 -13.994 1.00 91.38 98 ALA A CA 1
ATOM 771 C C . ALA A 1 98 ? 18.769 -2.736 -15.472 1.00 91.38 98 ALA A C 1
ATOM 773 O O . ALA A 1 98 ? 19.668 -2.895 -16.296 1.00 91.38 98 ALA A O 1
ATOM 774 N N . ALA A 1 99 ? 17.482 -2.703 -15.827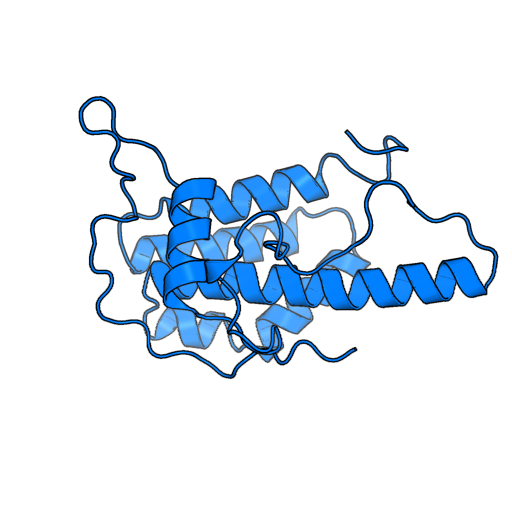 1.00 89.06 99 ALA A N 1
ATOM 775 C CA . ALA A 1 99 ? 17.026 -2.831 -17.208 1.00 89.06 99 ALA A CA 1
ATOM 776 C C . ALA A 1 99 ? 17.557 -1.692 -18.096 1.00 89.06 99 ALA A C 1
ATOM 778 O O . ALA A 1 99 ? 18.067 -1.952 -19.184 1.00 89.06 99 ALA A O 1
ATOM 779 N N . ALA A 1 100 ? 17.509 -0.447 -17.612 1.00 88.56 100 ALA A N 1
ATOM 780 C CA . ALA A 1 100 ? 18.051 0.708 -18.323 1.00 88.56 100 ALA A CA 1
ATOM 781 C C . ALA A 1 100 ? 19.572 0.600 -18.529 1.00 88.56 100 ALA A C 1
ATOM 783 O O . ALA A 1 100 ? 20.058 0.848 -19.629 1.00 88.56 100 ALA A O 1
ATOM 784 N N . ALA A 1 101 ? 20.320 0.167 -17.507 1.00 91.44 101 ALA A N 1
ATOM 785 C CA . ALA A 1 101 ? 21.762 -0.072 -17.610 1.00 91.44 101 ALA A CA 1
ATOM 786 C C . ALA A 1 101 ? 22.110 -1.182 -18.619 1.00 91.44 101 ALA A C 1
ATOM 788 O O . ALA A 1 101 ? 23.162 -1.134 -19.250 1.00 91.44 101 ALA A O 1
ATOM 789 N N . ALA A 1 102 ? 21.211 -2.151 -18.809 1.00 93.31 102 ALA A N 1
ATOM 790 C CA . ALA A 1 102 ? 21.320 -3.198 -19.823 1.00 93.31 102 ALA A CA 1
ATOM 791 C C . ALA A 1 102 ? 20.810 -2.773 -21.220 1.00 93.31 102 ALA A C 1
ATOM 793 O O . ALA A 1 102 ? 20.756 -3.602 -22.126 1.00 93.31 102 ALA A O 1
ATOM 794 N N . GLY A 1 103 ? 20.414 -1.508 -21.412 1.00 90.38 103 GLY A N 1
ATOM 795 C CA . GLY A 1 103 ? 19.918 -0.985 -22.690 1.00 90.38 103 GLY A CA 1
ATOM 796 C C . GLY A 1 103 ? 18.478 -1.382 -23.037 1.00 90.38 103 GLY A C 1
ATOM 797 O O . GLY A 1 103 ? 18.052 -1.199 -24.176 1.00 90.38 103 GLY A O 1
ATOM 798 N N . ALA A 1 104 ? 17.713 -1.924 -22.084 1.00 86.31 104 ALA A N 1
ATOM 799 C CA . ALA A 1 104 ? 16.315 -2.281 -22.296 1.00 86.31 104 ALA A CA 1
ATOM 800 C C . ALA A 1 104 ? 15.383 -1.053 -22.168 1.00 86.31 104 ALA A C 1
ATOM 802 O O . ALA A 1 104 ? 15.637 -0.155 -21.361 1.00 86.31 104 ALA A O 1
ATOM 803 N N . PRO A 1 105 ?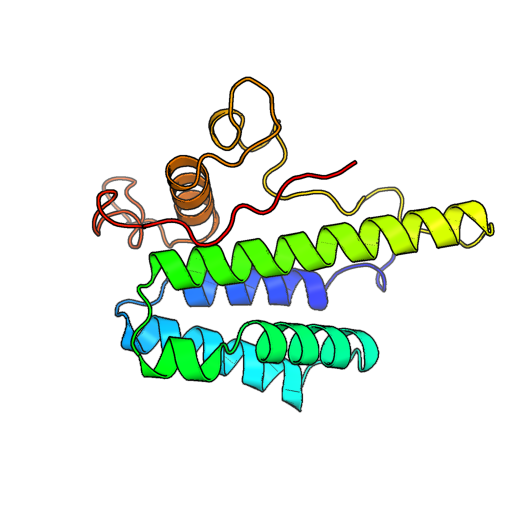 14.267 -1.005 -22.919 1.00 81.31 105 PRO A N 1
ATOM 804 C CA . PRO A 1 105 ? 13.338 0.122 -22.886 1.00 81.31 105 PRO A CA 1
ATOM 805 C C . PRO A 1 105 ? 12.516 0.162 -21.588 1.00 81.31 105 PRO A C 1
ATOM 807 O O . PRO A 1 105 ? 11.654 -0.691 -21.359 1.00 81.31 105 PRO A O 1
ATOM 810 N N . VAL A 1 106 ? 12.691 1.211 -20.781 1.00 80.38 106 VAL A N 1
ATOM 811 C CA . VAL A 1 106 ? 11.969 1.433 -19.511 1.00 80.38 106 VAL A CA 1
ATOM 812 C C . VAL A 1 106 ? 10.927 2.558 -19.611 1.00 80.38 106 VAL A C 1
ATOM 814 O O . VAL A 1 106 ? 10.945 3.344 -20.553 1.00 80.38 106 VAL A O 1
ATOM 817 N N . ASP A 1 107 ? 9.974 2.599 -18.674 1.00 74.12 107 ASP A N 1
ATOM 818 C CA . ASP A 1 107 ? 9.040 3.727 -18.505 1.00 74.12 107 ASP A CA 1
ATOM 819 C C . ASP A 1 107 ? 9.755 4.853 -17.748 1.00 74.12 107 ASP A C 1
ATOM 821 O O . ASP A 1 107 ? 10.038 4.697 -16.558 1.00 74.12 107 ASP A O 1
ATOM 825 N N . VAL A 1 108 ? 10.086 5.949 -18.433 1.00 77.25 108 VAL A N 1
ATOM 826 C CA . VAL A 1 108 ? 10.824 7.076 -17.837 1.00 77.25 108 VAL A CA 1
ATOM 827 C C . VAL A 1 108 ? 9.899 8.169 -17.307 1.00 77.25 108 VAL A C 1
ATOM 829 O O . VAL A 1 108 ? 10.292 8.894 -16.396 1.00 77.25 108 VAL A O 1
ATOM 832 N N . SER A 1 109 ? 8.666 8.280 -17.814 1.00 76.12 109 SER A N 1
ATOM 833 C CA . SER A 1 109 ? 7.695 9.270 -17.316 1.00 76.12 109 SER A CA 1
ATOM 834 C C . SER A 1 109 ? 7.154 8.977 -15.925 1.00 76.12 109 SER A C 1
ATOM 836 O O . SER A 1 109 ? 6.680 9.891 -15.250 1.00 76.12 109 SER A O 1
ATOM 838 N N . HIS A 1 110 ? 7.166 7.713 -15.501 1.00 74.00 110 HIS A N 1
ATOM 839 C CA . HIS A 1 110 ? 6.612 7.296 -14.215 1.00 74.00 110 HIS A CA 1
ATOM 840 C C . HIS A 1 110 ? 7.636 6.488 -13.411 1.00 74.00 110 HIS A C 1
ATOM 842 O O . HIS A 1 110 ? 7.438 5.279 -13.202 1.00 74.00 110 HIS A O 1
ATOM 848 N N . PRO A 1 111 ? 8.716 7.142 -12.938 1.00 83.19 111 PRO A N 1
ATOM 849 C CA . PRO A 1 111 ? 9.697 6.497 -12.082 1.00 83.19 111 PRO A CA 1
ATOM 850 C C . PRO A 1 111 ? 9.019 5.934 -10.831 1.00 83.19 111 PRO A C 1
ATOM 852 O O . PRO A 1 111 ? 8.089 6.521 -10.268 1.00 83.19 111 PRO A O 1
ATOM 855 N N . LYS A 1 112 ? 9.459 4.749 -10.405 1.00 88.62 112 LYS A N 1
ATOM 856 C CA . LYS A 1 112 ? 9.015 4.171 -9.137 1.00 88.62 112 LYS A CA 1
ATOM 857 C C . LYS A 1 112 ? 9.744 4.882 -8.009 1.00 88.62 112 LYS A C 1
ATOM 859 O O . LYS A 1 112 ? 10.960 4.791 -7.885 1.00 88.62 112 LYS A O 1
ATOM 864 N N . GLU A 1 113 ? 8.978 5.592 -7.199 1.00 89.75 113 GLU A N 1
ATOM 865 C CA . GLU A 1 113 ? 9.484 6.392 -6.093 1.00 89.75 113 GLU A CA 1
ATOM 866 C C . GLU A 1 113 ? 8.750 6.026 -4.806 1.00 89.75 113 GLU A C 1
ATOM 868 O O . GLU A 1 113 ? 7.676 5.410 -4.813 1.00 89.75 113 GLU A O 1
ATOM 873 N N . LEU A 1 114 ? 9.339 6.424 -3.686 1.00 92.94 114 LEU A N 1
ATOM 874 C CA . LEU A 1 114 ? 8.652 6.385 -2.410 1.00 92.94 114 LEU A CA 1
ATOM 875 C C . LEU A 1 114 ? 7.467 7.355 -2.424 1.00 92.94 114 LEU A C 1
ATOM 877 O O . LEU A 1 114 ? 7.572 8.498 -2.868 1.00 92.94 114 LEU A O 1
ATOM 881 N N . PHE A 1 115 ? 6.336 6.880 -1.921 1.00 94.44 115 PHE A N 1
ATOM 882 C CA . PHE A 1 115 ? 5.104 7.639 -1.800 1.00 94.44 115 PHE A CA 1
ATOM 883 C C . PHE A 1 115 ? 4.797 7.934 -0.322 1.00 94.44 115 PHE A C 1
ATOM 885 O O . PHE A 1 115 ? 4.944 7.027 0.496 1.00 94.44 115 PHE A O 1
ATOM 892 N N . PRO A 1 116 ? 4.297 9.129 0.036 1.00 95.06 116 PRO A N 1
ATOM 893 C CA . PRO A 1 116 ? 4.273 10.325 -0.802 1.00 95.06 116 PRO A CA 1
ATOM 894 C C . PRO A 1 116 ? 5.685 10.833 -1.103 1.00 95.06 116 PRO A C 1
ATOM 896 O O . PRO A 1 116 ? 6.610 10.634 -0.320 1.00 95.06 116 PRO A O 1
ATOM 899 N N . SER A 1 117 ? 5.845 11.527 -2.230 1.00 92.75 117 SER A N 1
ATOM 900 C CA . SER A 1 117 ? 7.085 12.258 -2.482 1.00 92.75 117 SER A CA 1
ATOM 901 C C . SER A 1 117 ? 7.199 13.451 -1.517 1.00 92.75 117 SER A C 1
ATOM 903 O O . SER A 1 117 ? 6.169 13.974 -1.074 1.00 92.75 117 SER A O 1
ATOM 905 N N . PRO A 1 118 ? 8.412 13.971 -1.244 1.00 90.56 118 PRO A N 1
ATOM 906 C CA . PRO A 1 118 ? 8.585 15.153 -0.392 1.00 90.56 118 PRO A CA 1
ATOM 907 C C . PRO A 1 118 ? 7.811 16.386 -0.884 1.00 90.56 118 PRO A C 1
ATOM 909 O O . PRO A 1 118 ? 7.457 17.257 -0.097 1.00 90.56 118 PRO A O 1
ATOM 912 N N . ARG A 1 119 ? 7.531 16.461 -2.193 1.00 91.31 119 ARG A N 1
ATOM 913 C CA . ARG A 1 119 ? 6.699 17.516 -2.789 1.00 91.31 119 ARG A CA 1
ATOM 914 C C . ARG A 1 119 ? 5.217 17.338 -2.456 1.00 91.31 119 ARG A C 1
ATOM 916 O O . ARG A 1 119 ? 4.525 18.330 -2.278 1.00 91.31 119 ARG A O 1
ATOM 923 N N . ALA A 1 120 ? 4.738 16.096 -2.413 1.00 92.50 120 ALA A N 1
ATOM 924 C CA . ALA A 1 120 ? 3.349 15.788 -2.088 1.00 92.50 120 ALA A CA 1
ATOM 925 C C . ALA A 1 120 ? 3.069 15.920 -0.584 1.00 92.50 120 ALA A C 1
ATOM 927 O O . ALA A 1 120 ? 1.997 16.377 -0.208 1.00 92.50 120 ALA A O 1
ATOM 928 N N . CYS A 1 121 ? 4.031 15.559 0.270 1.00 95.50 121 CYS A N 1
ATOM 929 C CA . CYS A 1 121 ? 3.918 15.725 1.715 1.00 95.50 121 CYS A CA 1
ATOM 930 C C . CYS A 1 121 ? 5.281 16.026 2.349 1.00 95.50 121 CYS A C 1
ATOM 932 O O . CYS A 1 121 ? 6.034 15.118 2.702 1.00 95.50 121 CYS A O 1
ATOM 934 N N . GLY A 1 122 ? 5.585 17.313 2.533 1.00 94.19 122 GLY A N 1
ATOM 935 C CA . GLY A 1 122 ? 6.828 17.743 3.183 1.00 94.19 122 GLY A CA 1
ATOM 936 C C . GLY A 1 122 ? 6.900 17.363 4.665 1.00 94.19 122 GLY A C 1
ATOM 937 O O . GLY A 1 122 ? 7.976 17.059 5.159 1.00 94.19 122 GLY A O 1
ATOM 938 N N . ALA A 1 123 ? 5.753 17.313 5.351 1.00 95.38 123 ALA A N 1
ATOM 939 C CA . ALA A 1 123 ? 5.654 16.964 6.771 1.00 95.38 123 ALA A CA 1
ATOM 940 C C . ALA A 1 123 ? 5.683 15.449 7.049 1.00 95.38 123 ALA A C 1
ATOM 942 O O . ALA A 1 123 ? 5.661 15.035 8.207 1.00 95.38 123 ALA A O 1
ATOM 943 N N . CYS A 1 124 ? 5.679 14.613 6.004 1.00 95.56 124 CYS A N 1
ATOM 944 C CA . CYS A 1 124 ? 5.695 13.155 6.135 1.00 95.56 124 CYS A CA 1
ATOM 945 C C . CYS A 1 124 ? 7.091 12.595 6.412 1.00 95.56 124 CYS A C 1
ATOM 947 O O . CYS A 1 124 ? 7.210 11.431 6.788 1.00 95.56 124 CYS A O 1
ATOM 949 N N . LEU A 1 125 ? 8.133 13.401 6.226 1.00 93.88 125 LEU A N 1
ATOM 950 C CA . LEU A 1 125 ? 9.515 13.047 6.506 1.00 93.88 125 LEU A CA 1
ATOM 951 C C . LEU A 1 125 ? 10.066 13.967 7.593 1.00 93.88 125 LEU A C 1
ATOM 953 O O . LEU A 1 125 ? 9.631 15.110 7.728 1.00 93.88 125 LEU A O 1
ATOM 957 N N . ASP A 1 126 ? 11.024 13.456 8.355 1.00 92.38 126 ASP A N 1
ATOM 958 C CA . ASP A 1 126 ? 11.802 14.250 9.295 1.00 92.38 126 ASP A CA 1
ATOM 959 C C . ASP A 1 126 ? 12.654 15.310 8.576 1.00 92.38 126 ASP A C 1
ATOM 961 O O . ASP A 1 126 ? 12.784 15.325 7.349 1.00 92.38 126 ASP A O 1
ATOM 965 N N . GLU A 1 127 ? 13.260 16.212 9.347 1.00 89.19 127 GLU A N 1
ATOM 966 C CA . GLU A 1 127 ? 14.071 17.308 8.800 1.00 89.19 127 GLU A CA 1
ATOM 967 C C . GLU A 1 127 ? 15.228 16.801 7.929 1.00 89.19 127 GLU A C 1
ATOM 969 O O . GLU A 1 127 ? 15.573 17.423 6.921 1.00 89.19 127 GLU A O 1
ATOM 974 N N . THR A 1 128 ? 15.791 15.638 8.277 1.00 89.81 128 THR A N 1
ATOM 975 C CA . THR A 1 128 ? 16.885 15.009 7.526 1.00 89.81 128 THR A CA 1
ATOM 976 C C . THR A 1 128 ? 16.416 14.302 6.253 1.00 89.81 128 THR A C 1
ATOM 978 O O . THR A 1 128 ? 17.238 13.945 5.409 1.00 89.81 128 THR A O 1
ATOM 981 N N . ARG A 1 129 ? 15.100 14.127 6.083 1.00 85.62 129 ARG A N 1
ATOM 982 C CA . ARG A 1 129 ? 14.457 13.353 5.012 1.00 85.62 129 ARG A CA 1
ATOM 983 C C . ARG A 1 129 ? 14.896 11.892 4.963 1.00 85.62 129 ARG A C 1
ATOM 985 O O . ARG A 1 129 ? 14.881 11.278 3.896 1.00 85.62 129 ARG A O 1
ATOM 992 N N . THR A 1 130 ? 15.264 11.335 6.109 1.00 86.38 130 THR A N 1
ATOM 993 C CA . THR A 1 130 ? 15.692 9.939 6.238 1.00 86.38 130 THR A CA 1
ATOM 994 C C . THR A 1 130 ? 14.693 9.083 6.999 1.00 86.38 130 THR A C 1
ATOM 996 O O . THR A 1 130 ? 14.803 7.863 6.963 1.00 86.38 130 THR A O 1
ATOM 999 N N . GLN A 1 131 ? 13.700 9.664 7.669 1.00 90.75 131 GLN A N 1
ATOM 1000 C CA . GLN A 1 131 ? 12.718 8.900 8.432 1.00 90.75 131 GLN A CA 1
ATOM 1001 C C . GLN A 1 131 ? 11.300 9.398 8.195 1.00 90.75 131 GLN A C 1
ATOM 1003 O O . GLN A 1 131 ? 11.044 10.593 8.084 1.00 90.75 131 GLN A O 1
ATOM 1008 N N . TRP A 1 132 ? 10.358 8.457 8.139 1.00 94.50 132 TRP A N 1
ATOM 1009 C CA . TRP A 1 132 ? 8.938 8.761 8.015 1.00 94.50 132 TRP A CA 1
ATOM 1010 C C . TRP A 1 132 ? 8.347 9.205 9.352 1.00 94.50 132 TRP A C 1
ATOM 1012 O O . TRP A 1 132 ? 8.414 8.477 10.343 1.00 94.50 132 TRP A O 1
ATOM 1022 N N . ILE A 1 133 ? 7.668 10.349 9.355 1.00 96.31 133 ILE A N 1
ATOM 1023 C CA . ILE A 1 133 ? 6.821 10.787 10.463 1.00 96.31 133 ILE A CA 1
ATOM 1024 C C . ILE A 1 133 ? 5.459 10.105 10.300 1.00 96.31 133 ILE A C 1
ATOM 1026 O O . ILE A 1 133 ? 4.578 10.587 9.586 1.00 96.31 133 ILE A O 1
ATOM 1030 N N . VAL A 1 134 ? 5.295 8.949 10.949 1.00 94.75 134 VAL A N 1
ATOM 1031 C CA . VAL A 1 134 ? 4.128 8.060 10.781 1.00 94.75 134 VAL A CA 1
ATOM 1032 C C . VAL A 1 134 ? 2.776 8.770 10.962 1.00 94.75 134 VAL A C 1
ATOM 1034 O O . VAL A 1 134 ? 1.906 8.554 10.117 1.00 94.75 134 VAL A O 1
ATOM 1037 N N . PRO A 1 135 ? 2.564 9.641 11.971 1.00 94.25 135 PRO A N 1
ATOM 1038 C CA . PRO A 1 135 ? 1.301 10.372 12.097 1.00 94.25 135 PRO A CA 1
ATOM 1039 C C . PRO A 1 135 ? 0.988 11.266 10.890 1.00 94.25 135 PRO A C 1
ATOM 1041 O O . PRO A 1 135 ? -0.140 11.265 10.402 1.00 94.25 135 PRO A O 1
ATOM 1044 N N . SER A 1 136 ? 1.989 11.977 10.363 1.00 95.00 136 SER A N 1
ATOM 1045 C CA . SER A 1 136 ? 1.837 12.818 9.170 1.00 95.00 136 SER A CA 1
ATOM 1046 C C . SER A 1 136 ? 1.543 11.986 7.924 1.00 95.00 136 SER A C 1
ATOM 1048 O O . SER A 1 136 ? 0.686 12.353 7.124 1.00 95.00 136 SER A O 1
ATOM 1050 N N . VAL A 1 137 ? 2.213 10.836 7.775 1.00 96.06 137 VAL A N 1
ATOM 1051 C CA . VAL A 1 137 ? 1.936 9.879 6.692 1.00 96.06 137 VAL A CA 1
ATOM 1052 C C . VAL A 1 137 ? 0.498 9.386 6.771 1.00 96.06 137 VAL A C 1
ATOM 1054 O O . VAL A 1 137 ? -0.213 9.419 5.772 1.00 96.06 137 VAL A O 1
ATOM 1057 N N . LEU A 1 138 ? 0.049 8.955 7.949 1.00 94.50 138 LEU A N 1
ATOM 1058 C CA . LEU A 1 138 ? -1.317 8.484 8.146 1.00 94.50 138 LEU A CA 1
ATOM 1059 C C . LEU A 1 138 ? -2.343 9.579 7.819 1.00 94.50 138 LEU A C 1
ATOM 1061 O O . LEU A 1 138 ? -3.315 9.293 7.124 1.00 94.50 138 LEU A O 1
ATOM 1065 N N . GLY A 1 139 ? -2.103 10.820 8.255 1.00 92.06 139 GLY A N 1
ATOM 1066 C CA . GLY A 1 139 ? -2.937 11.974 7.909 1.00 92.06 139 GLY A CA 1
ATOM 1067 C C . GLY A 1 139 ? -3.025 12.187 6.397 1.00 92.06 139 GLY A C 1
ATOM 1068 O O . GLY A 1 139 ? -4.120 12.220 5.842 1.00 92.06 139 GLY A O 1
ATOM 1069 N N . PHE A 1 140 ? -1.883 12.202 5.710 1.00 94.38 140 PHE A N 1
ATOM 1070 C CA . PHE A 1 140 ? -1.830 12.321 4.254 1.00 94.38 140 PHE A CA 1
ATOM 1071 C C . PHE A 1 140 ? -2.578 11.180 3.538 1.00 94.38 140 PHE A C 1
ATOM 1073 O O . PHE A 1 140 ? -3.315 11.410 2.577 1.00 94.38 140 PHE A O 1
ATOM 1080 N N . LEU A 1 141 ? -2.419 9.933 3.994 1.00 94.75 141 LEU A N 1
ATOM 1081 C CA . LEU A 1 141 ? -3.118 8.777 3.421 1.00 94.75 141 LEU A CA 1
ATOM 1082 C C . LEU A 1 141 ? -4.632 8.873 3.643 1.00 94.75 141 LEU A C 1
ATOM 1084 O O . LEU A 1 141 ? -5.399 8.563 2.731 1.00 94.75 141 LEU A O 1
ATOM 1088 N N . ALA A 1 142 ? -5.064 9.332 4.817 1.00 91.25 142 ALA A N 1
ATOM 1089 C CA . ALA A 1 142 ? -6.471 9.561 5.115 1.00 91.25 142 ALA A CA 1
ATOM 1090 C C . ALA A 1 142 ? -7.070 10.640 4.199 1.00 91.25 142 ALA A C 1
ATOM 1092 O O . ALA A 1 142 ? -8.122 10.418 3.601 1.00 91.25 142 ALA A O 1
ATOM 1093 N N . GLU A 1 143 ? -6.375 11.762 4.010 1.00 89.81 143 GLU A N 1
ATOM 1094 C CA . GLU A 1 143 ? -6.789 12.820 3.077 1.00 89.81 143 GLU A CA 1
ATOM 1095 C C . GLU A 1 143 ? -6.862 12.328 1.625 1.00 89.81 143 GLU A C 1
ATOM 1097 O O . GLU A 1 143 ? -7.729 12.745 0.857 1.00 89.81 143 GLU A O 1
ATOM 1102 N N . THR A 1 144 ? -5.961 11.417 1.252 1.00 92.12 144 THR A N 1
ATOM 1103 C CA . THR A 1 144 ? -5.867 10.881 -0.111 1.00 92.12 144 THR A CA 1
ATOM 1104 C C . THR A 1 144 ? -6.967 9.863 -0.419 1.00 92.12 144 THR A C 1
ATOM 1106 O O . THR A 1 144 ? -7.513 9.867 -1.522 1.00 92.12 144 THR A O 1
ATOM 1109 N N . TYR A 1 145 ? -7.273 8.958 0.517 1.00 92.75 145 TYR A N 1
ATOM 1110 C CA . TYR A 1 145 ? -8.061 7.752 0.225 1.00 92.75 145 TYR A CA 1
ATOM 1111 C C . TYR A 1 145 ? -9.422 7.688 0.916 1.00 92.75 145 TYR A C 1
ATOM 1113 O O . TYR A 1 145 ? -10.258 6.867 0.523 1.00 92.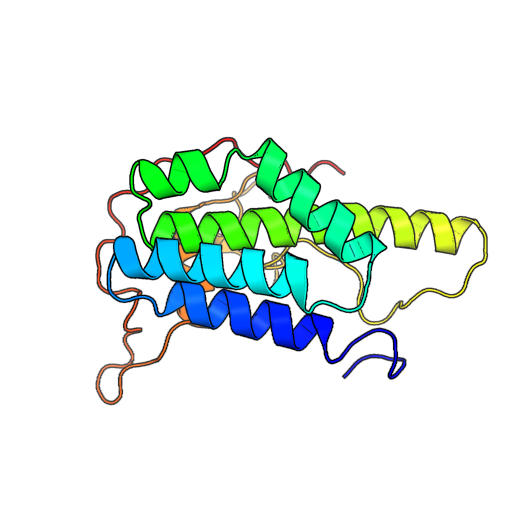75 145 TYR A O 1
ATOM 1121 N N . CYS A 1 146 ? -9.677 8.513 1.929 1.00 88.31 146 CYS A N 1
ATOM 1122 C CA . CYS A 1 146 ? -10.932 8.442 2.663 1.00 88.31 146 CYS A CA 1
ATOM 1123 C C . CYS A 1 146 ? -12.038 9.274 2.031 1.00 88.31 146 CYS A C 1
ATOM 1125 O O . CYS A 1 146 ? -11.820 10.340 1.457 1.00 88.31 146 CYS A O 1
ATOM 1127 N N . SER A 1 147 ? -13.265 8.783 2.181 1.00 79.00 147 SER A N 1
ATOM 1128 C CA . SER A 1 147 ? -14.456 9.540 1.817 1.00 79.00 147 SER A CA 1
ATOM 1129 C C . SER A 1 147 ? -14.553 10.823 2.649 1.00 79.00 147 SER A C 1
ATOM 1131 O O . SER A 1 147 ? -14.402 10.823 3.876 1.00 79.00 147 SER A O 1
ATOM 1133 N N . ARG A 1 148 ? -14.799 11.937 1.955 1.00 72.69 148 ARG A N 1
ATOM 1134 C CA . ARG A 1 148 ? -15.114 13.230 2.570 1.00 72.69 148 ARG A CA 1
ATOM 1135 C C . ARG A 1 148 ? -16.555 13.204 3.069 1.00 72.69 148 ARG A C 1
ATOM 1137 O O . ARG A 1 148 ? -17.436 12.750 2.340 1.00 72.69 148 ARG A O 1
ATOM 1144 N N . GLU A 1 149 ? -16.818 13.722 4.266 1.00 66.75 149 GLU A N 1
ATOM 1145 C CA . GLU A 1 149 ? -18.192 14.063 4.636 1.00 66.75 149 GLU A CA 1
ATOM 1146 C C . GLU A 1 149 ? -18.668 15.320 3.904 1.00 66.75 149 GLU A C 1
ATOM 1148 O O . GLU A 1 149 ? -17.918 16.269 3.660 1.00 66.75 149 GLU A O 1
ATOM 1153 N N . SER A 1 150 ? -19.957 15.314 3.577 1.00 57.12 150 SER A N 1
ATOM 1154 C CA . SER A 1 150 ? -20.676 16.421 2.959 1.00 57.12 150 SER A CA 1
ATOM 1155 C C . SER A 1 150 ? -21.310 17.306 4.040 1.00 57.12 150 SER A C 1
ATOM 1157 O O . SER A 1 150 ? -22.511 17.212 4.265 1.00 57.12 150 SER A O 1
ATOM 1159 N N . SER A 1 151 ? -20.505 18.142 4.701 1.00 55.44 151 SER A N 1
ATOM 1160 C CA . SER A 1 151 ? -20.925 19.441 5.280 1.00 55.44 151 SER A CA 1
ATOM 1161 C C . SER A 1 151 ? -19.761 20.167 5.964 1.00 55.44 151 SER A C 1
ATOM 1163 O O . SER A 1 151 ? -19.639 21.377 5.818 1.00 55.44 151 SER A O 1
ATOM 1165 N N . ASP A 1 152 ? -18.855 19.431 6.619 1.00 59.25 152 ASP A N 1
ATOM 1166 C CA . ASP A 1 152 ? -17.841 20.038 7.503 1.00 59.25 152 ASP A CA 1
ATOM 1167 C C . ASP A 1 152 ? -16.399 19.847 6.998 1.00 59.25 152 ASP A C 1
ATOM 1169 O O . ASP A 1 152 ? -15.442 20.156 7.703 1.00 59.25 152 ASP A O 1
ATOM 1173 N N . GLY A 1 153 ? -16.209 19.276 5.802 1.00 56.47 153 GLY A N 1
ATOM 1174 C CA . GLY A 1 153 ? -14.884 19.068 5.200 1.00 56.47 153 GLY A CA 1
ATOM 1175 C C . GLY A 1 153 ? -13.995 18.024 5.890 1.00 56.47 153 GLY A C 1
ATOM 1176 O O . GLY A 1 153 ? -12.837 17.884 5.511 1.00 56.47 153 GLY A O 1
ATOM 1177 N N . HIS A 1 154 ? -14.519 17.274 6.863 1.00 57.75 154 HIS A N 1
ATOM 1178 C CA . HIS A 1 154 ? -13.778 16.239 7.587 1.00 57.75 154 HIS A CA 1
ATOM 1179 C C . HIS A 1 154 ? -13.837 14.882 6.860 1.00 57.75 154 HIS A C 1
ATOM 1181 O O . HIS A 1 154 ? -14.863 14.509 6.286 1.00 57.75 154 HIS A O 1
ATOM 1187 N N . PHE A 1 155 ? -12.741 14.120 6.895 1.00 63.19 155 PHE A N 1
ATOM 1188 C CA . PHE A 1 155 ? -12.668 12.769 6.324 1.00 63.19 155 PHE A CA 1
ATOM 1189 C C . PHE A 1 155 ? -13.218 11.730 7.310 1.00 63.19 155 PHE A C 1
ATOM 1191 O O . PHE A 1 155 ? -12.852 11.741 8.488 1.00 63.19 155 PHE A O 1
ATOM 1198 N N . ARG A 1 156 ? -14.056 10.795 6.834 1.00 65.88 156 ARG A N 1
ATOM 1199 C CA . ARG A 1 156 ? -14.738 9.798 7.688 1.00 65.88 156 ARG A CA 1
ATOM 1200 C C . ARG A 1 156 ? -13.782 8.930 8.502 1.00 65.88 156 ARG A C 1
ATOM 1202 O O . ARG A 1 156 ? -14.038 8.672 9.670 1.00 65.88 156 ARG A O 1
ATOM 1209 N N . CYS A 1 157 ? -12.665 8.527 7.906 1.00 68.69 157 CYS A N 1
ATOM 1210 C CA . CYS A 1 157 ? -11.674 7.688 8.576 1.00 68.69 157 CYS A CA 1
ATOM 1211 C C . CYS A 1 157 ? -10.705 8.479 9.483 1.00 68.69 157 CYS A C 1
ATOM 1213 O O . CYS A 1 157 ? -10.024 7.877 10.304 1.00 68.69 157 CYS A O 1
ATOM 1215 N N . ALA A 1 158 ? -10.611 9.810 9.337 1.00 59.25 158 ALA A N 1
ATOM 1216 C CA . ALA A 1 158 ? -9.641 10.640 10.063 1.00 59.25 158 ALA A CA 1
ATOM 1217 C C . ALA A 1 158 ? -10.152 11.090 11.442 1.00 59.25 158 ALA A C 1
ATOM 1219 O O . ALA A 1 158 ? -9.390 11.613 12.254 1.00 59.25 158 ALA A O 1
ATOM 1220 N N . ARG A 1 159 ? -11.451 10.903 11.718 1.00 57.00 159 ARG A N 1
ATOM 1221 C CA . ARG A 1 159 ? -12.095 11.335 12.967 1.00 57.00 159 ARG A CA 1
ATOM 1222 C C . ARG A 1 159 ? -11.785 10.442 14.174 1.00 57.00 159 ARG A C 1
ATOM 1224 O O . ARG A 1 159 ? -11.980 10.878 15.304 1.00 57.00 159 ARG A O 1
ATOM 1231 N N . GLU A 1 160 ? -11.276 9.227 13.984 1.00 50.12 160 GLU A N 1
ATOM 1232 C CA . GLU A 1 160 ? -11.249 8.207 15.043 1.00 50.12 160 GLU A CA 1
ATOM 1233 C C . GLU A 1 160 ? -9.899 8.018 15.757 1.00 50.12 160 GLU A C 1
ATOM 1235 O O . GLU A 1 160 ? -9.532 6.901 16.089 1.00 50.12 160 GLU A O 1
ATOM 1240 N N . ARG A 1 161 ? -9.253 9.113 16.181 1.00 49.75 161 ARG A N 1
ATOM 1241 C CA . ARG A 1 161 ? -8.114 9.145 17.138 1.00 49.75 161 ARG A CA 1
ATOM 1242 C C . ARG A 1 161 ? -6.734 9.109 16.478 1.00 49.75 161 ARG A C 1
ATOM 1244 O O . ARG A 1 161 ? -6.072 8.080 16.390 1.00 49.75 161 ARG A O 1
ATOM 1251 N N . ALA A 1 162 ? -6.201 10.300 16.237 1.00 43.09 162 ALA A N 1
ATOM 1252 C CA . ALA A 1 162 ? -4.774 10.558 16.034 1.00 43.09 162 ALA A CA 1
ATOM 1253 C C . ALA A 1 162 ? -3.878 10.223 17.261 1.00 43.09 162 ALA A C 1
ATOM 1255 O O . ALA A 1 162 ? -2.832 10.836 17.440 1.00 43.09 162 ALA A O 1
ATOM 1256 N N . SER A 1 163 ? -4.274 9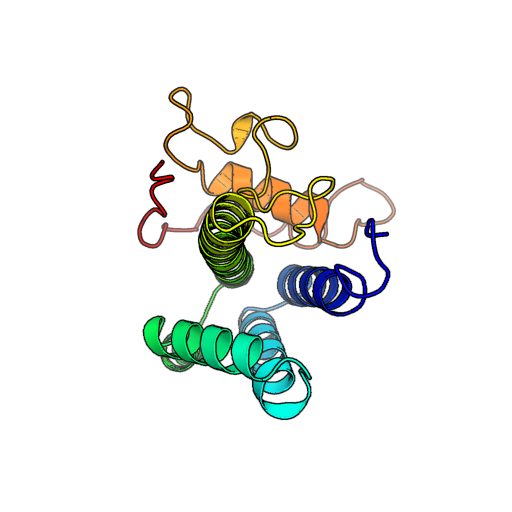.301 18.150 1.00 42.19 163 SER A N 1
ATOM 1257 C CA . SER A 1 163 ? -3.667 9.158 19.483 1.00 42.19 163 SER A CA 1
ATOM 1258 C C . SER A 1 163 ? -3.058 7.787 19.795 1.00 42.19 163 SER A C 1
ATOM 1260 O O . SER A 1 163 ? -2.444 7.644 20.845 1.00 42.19 163 SER A O 1
ATOM 1262 N N . ALA A 1 164 ? -3.145 6.782 18.918 1.00 43.06 164 ALA A N 1
ATOM 1263 C CA . ALA A 1 164 ? -2.509 5.493 19.203 1.00 43.06 164 ALA A CA 1
ATOM 1264 C C . ALA A 1 164 ? -2.152 4.704 17.937 1.00 43.06 164 ALA A C 1
ATOM 1266 O O . ALA A 1 164 ? -2.888 3.814 17.529 1.00 43.06 164 ALA A O 1
ATOM 1267 N N . VAL A 1 165 ? -0.993 4.989 17.342 1.00 48.31 165 VAL A N 1
ATOM 1268 C CA . VAL A 1 165 ? -0.302 4.011 16.489 1.00 48.31 165 VAL A CA 1
ATOM 1269 C C . VAL A 1 165 ? 1.147 3.938 16.949 1.00 48.31 165 VAL A C 1
ATOM 1271 O O . VAL A 1 165 ? 1.912 4.886 16.781 1.00 48.31 165 VAL A O 1
ATOM 1274 N N . VAL A 1 166 ? 1.514 2.811 17.558 1.00 44.25 166 VAL A N 1
ATOM 1275 C CA . VAL A 1 166 ? 2.911 2.456 17.820 1.00 44.25 166 VAL A CA 1
ATOM 1276 C C . VAL A 1 166 ? 3.477 1.892 16.522 1.00 44.25 166 VAL A C 1
ATOM 1278 O O . VAL A 1 166 ? 2.950 0.933 15.964 1.00 44.25 166 VAL A O 1
ATOM 1281 N N . ALA A 1 167 ? 4.530 2.528 16.016 1.00 44.47 167 ALA A N 1
ATOM 1282 C CA . ALA A 1 167 ? 5.172 2.156 14.767 1.00 44.47 167 ALA A CA 1
ATOM 1283 C C . ALA A 1 167 ? 5.766 0.735 14.835 1.00 44.47 167 ALA A C 1
ATOM 1285 O O . ALA A 1 167 ? 6.525 0.404 15.746 1.00 44.47 167 ALA A O 1
ATOM 1286 N N . GLY A 1 168 ? 5.460 -0.086 13.824 1.00 46.25 168 GLY A N 1
ATOM 1287 C CA . GLY A 1 168 ? 6.318 -1.207 13.430 1.00 46.25 168 GLY A CA 1
ATOM 1288 C C . GLY A 1 168 ? 7.676 -0.707 12.903 1.00 46.25 168 GLY A C 1
ATOM 1289 O O . GLY A 1 168 ? 7.865 0.505 12.773 1.00 46.25 168 GLY A O 1
ATOM 1290 N N . PRO A 1 169 ? 8.630 -1.606 12.593 1.00 38.94 169 PRO A N 1
ATOM 1291 C CA . PRO A 1 169 ? 10.002 -1.214 12.290 1.00 38.94 169 PRO A CA 1
ATOM 1292 C C . PRO A 1 169 ? 10.042 -0.214 11.134 1.00 38.94 169 PRO A C 1
ATOM 1294 O O . PRO A 1 169 ? 9.374 -0.404 10.114 1.00 38.94 169 PRO A O 1
ATOM 1297 N N . ALA A 1 170 ? 10.818 0.854 11.318 1.00 43.56 170 ALA A N 1
ATOM 1298 C CA . ALA A 1 170 ? 10.996 1.901 10.330 1.00 43.56 170 ALA A CA 1
ATOM 1299 C C . ALA A 1 170 ? 11.505 1.304 9.011 1.00 43.56 170 ALA A C 1
ATOM 1301 O O . ALA A 1 170 ? 12.493 0.570 8.983 1.00 43.56 170 ALA A O 1
ATOM 1302 N N . ILE A 1 171 ? 10.836 1.637 7.907 1.00 46.91 171 ILE A N 1
ATOM 1303 C CA . ILE A 1 171 ? 11.434 1.472 6.585 1.00 46.91 171 ILE A CA 1
ATOM 1304 C C . ILE A 1 171 ? 12.460 2.594 6.457 1.00 46.91 171 ILE A C 1
ATOM 1306 O O . ILE A 1 171 ? 12.088 3.747 6.238 1.00 46.91 171 ILE A O 1
ATOM 1310 N N . GLU A 1 172 ? 13.736 2.255 6.626 1.00 42.47 172 GLU A N 1
ATOM 1311 C CA . GLU A 1 172 ? 14.837 3.138 6.255 1.00 42.47 172 GLU A CA 1
ATOM 1312 C C . GLU A 1 172 ? 14.788 3.367 4.732 1.00 42.47 172 GLU A C 1
ATOM 1314 O O . GLU A 1 172 ? 14.841 2.398 3.965 1.00 42.47 172 GLU A O 1
ATOM 1319 N N . PRO A 1 173 ? 14.702 4.618 4.252 1.00 40.00 173 PRO A N 1
ATOM 1320 C CA . PRO A 1 173 ? 14.945 4.940 2.861 1.00 40.00 173 PRO A CA 1
ATOM 1321 C C . PRO A 1 173 ? 16.451 4.796 2.629 1.00 40.00 173 PRO A C 1
ATOM 1323 O O . PRO A 1 173 ? 17.228 5.723 2.839 1.00 40.00 173 PRO A O 1
ATOM 1326 N N . ARG A 1 174 ? 16.897 3.598 2.250 1.00 39.06 174 ARG A N 1
ATOM 1327 C CA . ARG A 1 174 ? 18.273 3.406 1.789 1.00 39.06 174 ARG A CA 1
ATOM 1328 C C . ARG A 1 174 ? 18.351 3.683 0.289 1.00 39.06 174 ARG A C 1
ATOM 1330 O O . ARG A 1 174 ? 17.779 2.913 -0.476 1.00 39.06 174 ARG A O 1
ATOM 1337 N N . GLY A 1 175 ? 19.109 4.727 -0.063 1.00 37.12 175 GLY A N 1
ATOM 1338 C CA . GLY A 1 175 ? 19.843 4.895 -1.332 1.00 37.12 175 GLY A CA 1
ATOM 1339 C C . GLY A 1 175 ? 19.025 5.123 -2.595 1.00 37.12 175 GLY A C 1
ATOM 1340 O O . GLY A 1 175 ? 18.607 4.122 -3.218 1.00 37.12 175 GLY A O 1
#

Foldseek 3Di:
DFPDPVVDDPVPVLLLVLLLQLLAQPFQLSNLVSVVVSLVCLCPPNPPPVVSVVLVVVCVVVVSVVVSVVTDGSLRSSVVSLVVLLVVLVVVLVVQVVCVVVVHDHRPVDRRDRPPDCVLQVPQADPVNFFGPSLSVSVSSQVSRFDADPDPRDGPSVPPDSPDDDDDDTPGPDD

Radius of gyration: 16.8 Å; chains: 1; bounding box: 43×36×42 Å

pLDDT: mean 84.04, std 17.57, range [37.12, 98.38]

InterPro domains:
  IPR017905 ERV/ALR sulfhydryl oxidase domain [PF04777] (12-97)
  IPR017905 ERV/ALR sulfhydryl oxidase domain [PS51324] (3-106)
  IPR036774 ERV/ALR sulfhydryl oxidase domain superfamily [G3DSA:1.20.120.310] (2-153)
  IPR036774 ERV/ALR sulfhydryl oxidase domain superfamily [SSF69000] (4-116)
  IPR039798 Sulfhydryl oxidase [PTHR22897] (2-151)